Protein AF-D3YF74-F1 (afdb_monomer)

Solvent-accessible surface area (backbone atoms only — not comparable to full-atom values): 6898 Å² total; per-residue (Å²): 79,70,61,61,50,29,58,74,71,72,22,88,81,46,73,69,58,60,59,70,40,65,83,48,44,70,67,61,37,49,50,52,50,28,48,76,50,76,39,57,82,78,50,56,72,68,55,48,53,50,52,52,48,51,38,48,53,52,36,50,59,69,56,65,76,50,39,54,86,71,53,59,90,66,47,65,60,52,54,48,52,39,49,78,72,68,54,84,44,65,47,84,44,66,50,88,56,51,67,63,51,28,52,42,42,72,42,54,88,72,36,85,43,70,55,87,108

pLDDT: mean 95.15, std 3.06, range [78.12, 98.0]

Structure (mmCIF, N/CA/C/O backbone):
data_AF-D3YF74-F1
#
_entry.id   AF-D3YF74-F1
#
loop_
_atom_site.group_PDB
_atom_site.id
_atom_site.type_symbol
_atom_site.label_atom_id
_atom_site.label_alt_id
_atom_site.label_comp_id
_atom_site.label_asym_id
_atom_site.label_entity_id
_atom_site.label_seq_id
_atom_site.pdbx_PDB_ins_code
_atom_site.Cartn_x
_atom_site.Cartn_y
_atom_site.Cartn_z
_atom_site.occupancy
_atom_site.B_iso_or_equiv
_atom_site.auth_seq_id
_atom_site.auth_comp_id
_atom_site.auth_asym_id
_atom_site.auth_atom_id
_atom_site.pdbx_PDB_model_num
ATOM 1 N N . ALA A 1 1 ? 7.987 -5.392 -1.710 1.00 92.62 1 ALA A N 1
ATOM 2 C CA . ALA A 1 1 ? 7.231 -5.488 -2.979 1.00 92.62 1 ALA A CA 1
ATOM 3 C C . ALA A 1 1 ? 7.849 -4.676 -4.124 1.00 92.62 1 ALA A C 1
ATOM 5 O O . ALA A 1 1 ? 8.263 -5.296 -5.087 1.00 92.62 1 ALA A O 1
ATOM 6 N N . TRP A 1 2 ? 7.943 -3.335 -4.065 1.00 95.19 2 TRP A N 1
ATOM 7 C CA . TRP A 1 2 ? 8.540 -2.568 -5.182 1.00 95.19 2 TRP A CA 1
ATOM 8 C C . TRP A 1 2 ? 10.028 -2.856 -5.410 1.00 95.19 2 TRP A C 1
ATOM 10 O O . TRP A 1 2 ? 10.419 -3.033 -6.554 1.00 95.19 2 TRP A O 1
ATOM 20 N N . HIS A 1 3 ? 10.815 -2.996 -4.339 1.00 96.06 3 HIS A N 1
ATOM 21 C CA . HIS A 1 3 ? 12.218 -3.419 -4.430 1.00 96.06 3 HIS A CA 1
ATOM 22 C C . HIS A 1 3 ? 12.356 -4.767 -5.161 1.00 96.06 3 HIS A C 1
ATOM 24 O O . HIS A 1 3 ? 13.052 -4.841 -6.159 1.00 96.06 3 HIS A O 1
ATOM 30 N N . ALA A 1 4 ? 11.573 -5.780 -4.772 1.00 95.94 4 ALA A N 1
ATOM 31 C CA . ALA A 1 4 ? 11.570 -7.081 -5.448 1.00 95.94 4 ALA A CA 1
ATOM 32 C C . ALA A 1 4 ? 11.208 -6.994 -6.946 1.00 95.94 4 ALA A C 1
ATOM 34 O O . ALA A 1 4 ? 11.751 -7.738 -7.756 1.00 95.94 4 ALA A O 1
ATOM 35 N N . LEU A 1 5 ? 10.312 -6.074 -7.332 1.00 96.75 5 LEU A N 1
ATOM 36 C CA . LEU A 1 5 ? 10.036 -5.818 -8.747 1.00 96.75 5 LEU A CA 1
ATOM 37 C C . LEU A 1 5 ? 11.238 -5.173 -9.444 1.00 96.75 5 LEU A C 1
ATOM 39 O O . LEU A 1 5 ? 11.563 -5.575 -10.556 1.00 96.75 5 LEU A O 1
ATOM 43 N N . ALA A 1 6 ? 11.893 -4.197 -8.809 1.00 97.00 6 ALA A N 1
ATOM 44 C CA . ALA A 1 6 ? 13.101 -3.574 -9.345 1.00 97.00 6 ALA A CA 1
ATOM 45 C C . ALA A 1 6 ? 14.208 -4.617 -9.573 1.00 97.00 6 ALA A C 1
ATOM 47 O O . ALA A 1 6 ? 14.794 -4.639 -10.652 1.00 97.00 6 ALA A O 1
ATOM 48 N N . ASP A 1 7 ? 14.397 -5.550 -8.637 1.00 97.06 7 ASP A N 1
ATOM 49 C CA . ASP A 1 7 ? 15.326 -6.674 -8.795 1.00 97.06 7 ASP A CA 1
ATOM 50 C C . ASP A 1 7 ? 14.951 -7.546 -10.004 1.00 97.06 7 ASP A C 1
ATOM 52 O O . ASP A 1 7 ? 15.798 -7.844 -10.845 1.00 97.06 7 ASP A O 1
ATOM 56 N N . GLN A 1 8 ? 13.667 -7.897 -10.151 1.00 95.50 8 GLN A N 1
ATOM 57 C CA . GLN A 1 8 ? 13.176 -8.713 -11.268 1.00 95.50 8 GLN A CA 1
ATOM 58 C C . GLN A 1 8 ? 13.417 -8.055 -12.635 1.00 95.50 8 GLN A C 1
ATOM 60 O O . GLN A 1 8 ? 13.736 -8.747 -13.604 1.00 95.50 8 GLN A O 1
ATOM 65 N N . VAL A 1 9 ? 13.270 -6.731 -12.730 1.00 96.19 9 VAL A N 1
ATOM 66 C CA . VAL A 1 9 ? 13.488 -5.984 -13.980 1.00 96.19 9 VAL A CA 1
ATOM 67 C C . VAL A 1 9 ? 14.923 -5.464 -14.136 1.00 96.19 9 VAL A C 1
ATOM 69 O O . VAL A 1 9 ? 15.207 -4.748 -15.097 1.00 96.19 9 VAL A O 1
ATOM 72 N N . ASN A 1 10 ? 15.840 -5.853 -13.242 1.00 96.88 10 ASN A N 1
ATOM 73 C CA . ASN A 1 10 ? 17.240 -5.417 -13.202 1.00 96.88 10 ASN A CA 1
ATOM 74 C C . ASN A 1 10 ? 17.401 -3.886 -13.138 1.00 96.88 10 ASN A C 1
ATOM 76 O O . ASN A 1 10 ? 18.168 -3.292 -13.898 1.00 96.88 10 ASN A O 1
ATOM 80 N N . VAL A 1 11 ? 16.660 -3.245 -12.236 1.00 97.31 11 VAL A N 1
ATOM 81 C CA . VAL A 1 11 ? 16.749 -1.814 -11.928 1.00 97.31 11 VAL A CA 1
ATOM 82 C C . VAL A 1 11 ? 17.369 -1.628 -10.549 1.00 97.31 11 VAL A C 1
ATOM 84 O O . VAL A 1 11 ? 16.909 -2.208 -9.571 1.00 97.31 11 VAL A O 1
ATOM 87 N N . THR A 1 12 ? 18.383 -0.770 -10.455 1.00 96.94 12 THR A N 1
ATOM 88 C CA . THR A 1 12 ? 19.019 -0.430 -9.179 1.00 96.94 12 THR A CA 1
ATOM 89 C C . THR A 1 12 ? 18.025 0.242 -8.234 1.00 96.94 12 THR A C 1
ATOM 91 O O . THR A 1 12 ? 17.504 1.319 -8.527 1.00 96.94 12 THR A O 1
ATOM 94 N N . TRP A 1 13 ? 17.801 -0.364 -7.069 1.00 96.75 13 TRP A N 1
ATOM 95 C CA . TRP A 1 13 ? 16.991 0.229 -6.012 1.00 96.75 13 TRP A CA 1
ATOM 96 C C . TRP A 1 13 ? 17.811 1.217 -5.178 1.00 96.75 13 TRP A C 1
ATOM 98 O O . TRP A 1 13 ? 18.800 0.836 -4.551 1.00 96.75 13 TRP A O 1
ATOM 108 N N . THR A 1 14 ? 17.396 2.486 -5.144 1.00 96.50 14 THR A N 1
ATOM 109 C CA . THR A 1 14 ? 18.043 3.526 -4.324 1.00 96.50 14 THR A CA 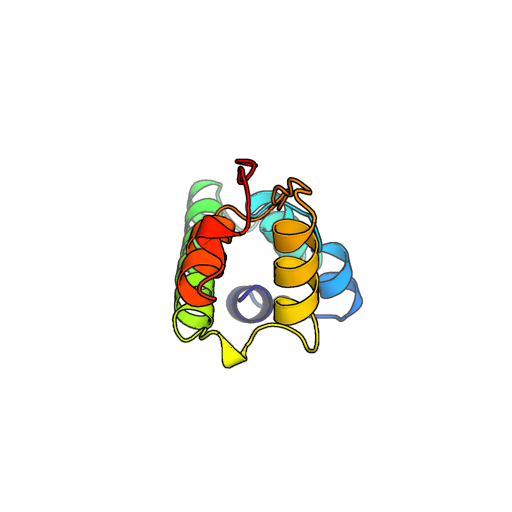1
ATOM 110 C C . THR A 1 14 ? 17.071 4.126 -3.303 1.00 96.50 14 THR A C 1
ATOM 112 O O . THR A 1 14 ? 15.852 4.073 -3.509 1.00 96.50 14 THR A O 1
ATOM 115 N N . PRO A 1 15 ? 17.572 4.725 -2.204 1.00 96.44 15 PRO A N 1
ATOM 116 C CA . PRO A 1 15 ? 16.730 5.451 -1.253 1.00 96.44 15 PRO A CA 1
ATOM 117 C C . PRO A 1 15 ? 15.911 6.574 -1.906 1.00 96.44 15 PRO A C 1
ATOM 119 O O . PRO A 1 15 ? 14.746 6.765 -1.565 1.00 96.44 15 PRO A O 1
ATOM 122 N N . GLU A 1 16 ? 16.485 7.282 -2.880 1.00 96.31 16 GLU A N 1
ATOM 123 C CA . GLU A 1 16 ? 15.817 8.363 -3.612 1.00 96.31 16 GLU A CA 1
ATOM 124 C C . GLU A 1 16 ? 14.670 7.822 -4.468 1.00 96.31 16 GLU A C 1
ATOM 126 O O . GLU A 1 16 ? 13.580 8.398 -4.476 1.00 96.31 16 GLU A O 1
ATOM 131 N N . LEU A 1 17 ? 14.887 6.685 -5.144 1.00 96.06 17 LEU A N 1
ATOM 132 C CA . LEU A 1 17 ? 13.827 6.003 -5.879 1.00 96.06 17 LEU A CA 1
ATOM 133 C C . LEU A 1 17 ? 12.708 5.596 -4.918 1.00 96.06 17 LEU A C 1
ATOM 135 O O . LEU A 1 17 ? 11.560 5.953 -5.154 1.00 96.06 17 LEU A O 1
ATOM 139 N N . GLN A 1 18 ? 13.027 4.934 -3.803 1.00 95.31 18 GLN A N 1
ATOM 140 C CA . GLN A 1 18 ? 12.037 4.538 -2.797 1.00 95.31 18 GLN A CA 1
ATOM 141 C C . GLN A 1 18 ? 11.195 5.720 -2.296 1.00 95.31 18 GLN A C 1
ATOM 143 O O . GLN A 1 18 ? 9.974 5.596 -2.189 1.00 95.31 18 GLN A O 1
ATOM 148 N N . GLU A 1 19 ? 11.833 6.849 -1.982 1.00 94.38 19 GLU A N 1
ATOM 149 C CA . GLU A 1 19 ? 11.143 8.049 -1.507 1.00 94.38 19 GLU A CA 1
ATOM 150 C C . GLU A 1 19 ? 10.198 8.610 -2.573 1.00 94.38 19 GLU A C 1
ATOM 152 O O . GLU A 1 19 ? 9.048 8.928 -2.272 1.00 94.38 19 GLU A O 1
ATOM 157 N N . SER A 1 20 ? 10.649 8.655 -3.830 1.00 94.75 20 SER A N 1
ATOM 158 C CA . SER A 1 20 ? 9.875 9.210 -4.945 1.00 94.75 20 SER A CA 1
ATOM 159 C C . SER A 1 20 ? 8.575 8.453 -5.248 1.00 94.75 20 SER A C 1
ATOM 161 O O . SER A 1 20 ? 7.659 9.024 -5.832 1.00 94.75 20 SER A O 1
ATOM 163 N N . LEU A 1 21 ? 8.467 7.185 -4.838 1.00 93.62 21 LEU A N 1
ATOM 164 C CA . LEU A 1 21 ? 7.286 6.348 -5.080 1.00 93.62 21 LEU A CA 1
ATOM 165 C C . LEU A 1 21 ? 6.167 6.561 -4.046 1.00 93.62 21 LEU A C 1
ATOM 167 O O . LEU A 1 21 ? 5.069 6.020 -4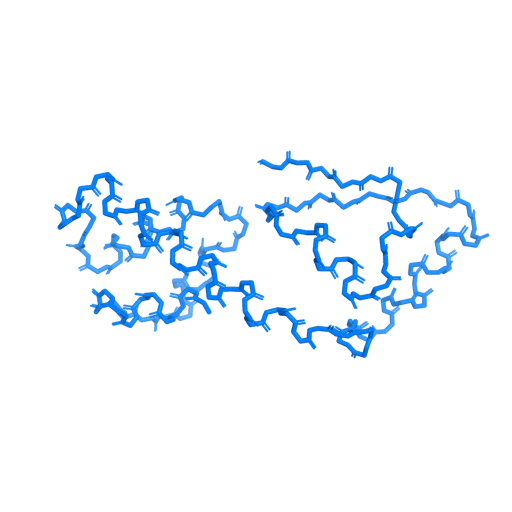.204 1.00 93.62 21 LEU A O 1
ATOM 171 N N . LYS A 1 22 ? 6.417 7.293 -2.953 1.00 90.31 22 LYS A N 1
ATOM 172 C CA . LYS A 1 22 ? 5.419 7.485 -1.892 1.00 90.31 22 LYS A CA 1
ATOM 173 C C . LYS A 1 22 ? 4.229 8.301 -2.396 1.00 90.31 22 LYS A C 1
ATOM 175 O O . LYS A 1 22 ? 4.387 9.383 -2.944 1.00 90.31 22 LYS A O 1
ATOM 180 N N . GLY A 1 23 ? 3.023 7.784 -2.160 1.00 86.00 23 GLY A N 1
ATOM 181 C CA . GLY A 1 23 ? 1.773 8.443 -2.556 1.00 86.00 23 GLY A CA 1
ATOM 182 C C . GLY A 1 23 ? 1.450 8.362 -4.051 1.00 86.00 23 GLY A C 1
ATOM 183 O O . GLY A 1 23 ? 0.419 8.883 -4.462 1.00 86.00 23 GLY A O 1
ATOM 184 N N . ILE A 1 24 ? 2.287 7.696 -4.850 1.00 90.56 24 ILE A N 1
ATOM 185 C CA . ILE A 1 24 ? 2.041 7.472 -6.275 1.00 90.56 24 ILE A CA 1
ATOM 186 C C . ILE A 1 24 ? 1.195 6.211 -6.454 1.00 90.56 24 ILE A C 1
ATOM 188 O O . ILE A 1 24 ? 1.355 5.221 -5.731 1.00 90.56 24 ILE A O 1
ATOM 192 N N . ASP A 1 25 ? 0.298 6.232 -7.438 1.00 88.75 25 ASP A N 1
ATOM 193 C CA . ASP A 1 25 ? -0.485 5.059 -7.797 1.00 88.75 25 ASP A CA 1
ATOM 194 C C . ASP A 1 25 ? 0.413 3.920 -8.325 1.00 88.75 25 ASP A C 1
ATOM 196 O O . ASP A 1 25 ? 1.618 4.061 -8.567 1.00 88.75 25 ASP A O 1
ATOM 200 N N . ARG A 1 26 ? -0.181 2.737 -8.488 1.00 91.12 26 ARG A N 1
ATOM 201 C CA . ARG A 1 26 ? 0.559 1.524 -8.841 1.00 91.12 26 ARG A CA 1
ATOM 202 C C . ARG A 1 26 ? 1.220 1.608 -10.217 1.00 91.12 26 ARG A C 1
ATOM 204 O O . ARG A 1 26 ? 2.366 1.184 -10.341 1.00 91.12 26 ARG A O 1
ATOM 211 N N . MET A 1 27 ? 0.506 2.100 -11.226 1.00 93.25 27 MET A N 1
ATOM 212 C CA . MET A 1 27 ? 1.044 2.184 -12.583 1.00 93.25 27 MET A CA 1
ATOM 213 C C . MET A 1 27 ? 2.073 3.305 -12.671 1.00 93.25 27 MET A C 1
ATOM 215 O O . MET A 1 27 ? 3.154 3.076 -13.207 1.00 93.25 27 MET A O 1
ATOM 219 N N . GLY A 1 28 ? 1.805 4.460 -12.052 1.00 94.38 28 GLY A N 1
ATOM 220 C CA . GLY A 1 28 ? 2.783 5.544 -11.951 1.00 94.38 28 GLY A CA 1
ATOM 221 C C . GLY A 1 28 ? 4.093 5.089 -11.299 1.00 94.38 28 GLY A C 1
ATOM 222 O O . GLY A 1 28 ? 5.175 5.326 -11.832 1.00 94.38 28 GLY A O 1
ATOM 223 N N . SER A 1 29 ? 4.003 4.338 -10.198 1.00 95.25 29 SER A N 1
ATOM 224 C CA . SER A 1 29 ? 5.174 3.780 -9.514 1.00 95.25 29 SER A CA 1
ATOM 225 C C . SER A 1 29 ? 5.967 2.801 -10.391 1.00 95.25 29 SER A C 1
ATOM 227 O O . SER A 1 29 ? 7.196 2.827 -10.381 1.00 95.25 29 SER A O 1
ATOM 229 N N . LEU A 1 30 ? 5.283 1.937 -11.154 1.00 96.81 30 LEU A N 1
ATOM 230 C CA . LEU A 1 30 ? 5.939 1.011 -12.081 1.00 96.81 30 LEU A CA 1
ATOM 231 C C . LEU A 1 30 ? 6.711 1.772 -13.165 1.00 96.81 30 LEU A C 1
ATOM 233 O O . LEU A 1 30 ? 7.878 1.472 -13.399 1.00 96.81 30 LEU A O 1
ATOM 237 N N . GLU A 1 31 ? 6.086 2.771 -13.791 1.00 96.94 31 GLU A N 1
ATOM 238 C CA . GLU A 1 31 ? 6.728 3.586 -14.830 1.00 96.94 31 GLU A CA 1
ATOM 239 C C . GLU A 1 31 ? 7.966 4.314 -14.295 1.00 96.94 31 GLU A C 1
ATOM 241 O O . GLU A 1 31 ? 8.994 4.368 -14.969 1.00 96.94 31 GLU A O 1
ATOM 246 N N . MET A 1 32 ? 7.913 4.823 -13.061 1.00 97.38 32 MET A N 1
ATOM 247 C CA . MET A 1 32 ? 9.064 5.455 -12.411 1.00 97.38 32 MET A CA 1
ATOM 248 C C . MET A 1 32 ? 10.230 4.480 -12.205 1.00 97.38 32 MET A C 1
ATOM 250 O O . MET A 1 32 ? 11.375 4.844 -12.472 1.00 97.38 32 MET A O 1
ATOM 25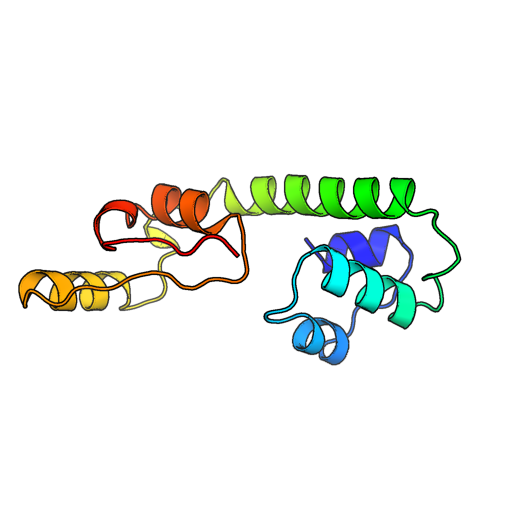4 N N . ILE A 1 33 ? 9.950 3.242 -11.785 1.00 97.56 33 ILE A N 1
ATOM 255 C CA . ILE A 1 33 ? 10.976 2.199 -11.628 1.00 97.56 33 ILE A CA 1
ATOM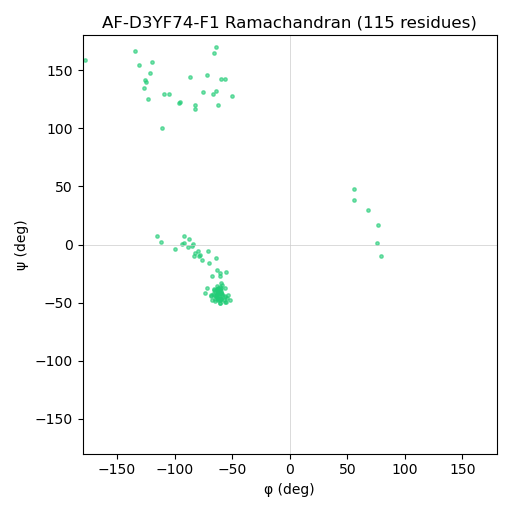 256 C C . ILE A 1 33 ? 11.576 1.835 -12.988 1.00 97.56 33 ILE A C 1
ATOM 258 O O . ILE A 1 33 ? 12.795 1.839 -13.139 1.00 97.56 33 ILE A O 1
ATOM 262 N N . LEU A 1 34 ? 10.746 1.574 -14.002 1.00 97.69 34 LEU A N 1
ATOM 263 C CA . LEU A 1 34 ? 11.242 1.242 -15.339 1.00 97.69 34 LEU A CA 1
ATOM 264 C C . LEU A 1 34 ? 12.091 2.380 -15.917 1.00 97.69 34 LEU A C 1
ATOM 266 O O . LEU A 1 34 ? 13.169 2.131 -16.453 1.00 97.69 34 LEU A O 1
ATOM 270 N N . LYS A 1 35 ? 11.657 3.631 -15.741 1.00 97.06 35 LYS A N 1
ATOM 271 C CA . LYS A 1 35 ? 12.400 4.816 -16.179 1.00 97.06 35 LYS A CA 1
ATOM 272 C C . LYS A 1 35 ? 13.744 4.968 -15.467 1.00 97.06 35 LYS A C 1
ATOM 274 O O . LYS A 1 35 ? 14.721 5.326 -16.116 1.00 97.06 35 LYS A O 1
ATOM 279 N N . ALA A 1 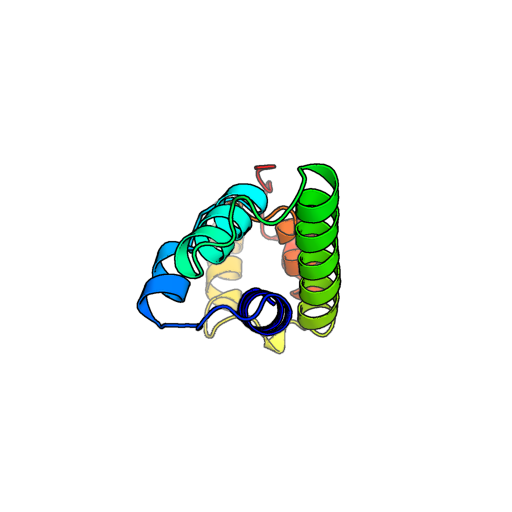36 ? 13.829 4.660 -14.171 1.00 97.00 36 ALA A N 1
ATOM 280 C CA . ALA A 1 36 ? 15.095 4.687 -13.433 1.00 97.00 36 ALA A CA 1
ATOM 281 C C . ALA A 1 36 ? 16.137 3.706 -14.008 1.00 97.00 36 ALA A C 1
ATOM 283 O O . ALA A 1 36 ? 17.337 3.956 -13.913 1.00 97.00 36 ALA A O 1
ATOM 284 N N . GLY A 1 37 ? 15.684 2.624 -14.649 1.00 95.69 37 GLY A N 1
ATOM 285 C CA . GLY A 1 37 ? 16.532 1.673 -15.369 1.00 95.69 37 GLY A CA 1
ATOM 286 C C . GLY A 1 37 ? 16.703 1.924 -16.866 1.00 95.69 37 GLY A C 1
ATOM 287 O O . GLY A 1 37 ? 17.375 1.127 -17.515 1.00 95.69 37 GLY A O 1
ATOM 288 N N . ASN A 1 38 ? 16.093 2.974 -17.429 1.00 96.88 38 ASN A N 1
ATOM 289 C CA . ASN A 1 38 ? 15.946 3.177 -18.878 1.00 96.88 38 ASN A CA 1
ATOM 290 C C . ASN A 1 38 ? 15.249 2.004 -19.599 1.00 96.88 38 ASN A C 1
ATOM 292 O O . ASN A 1 38 ? 15.633 1.635 -20.704 1.00 96.88 38 ASN A O 1
ATOM 296 N N . LYS A 1 39 ? 14.240 1.403 -18.956 1.00 95.94 39 LYS A N 1
ATOM 297 C CA . LYS A 1 39 ? 13.499 0.220 -19.430 1.00 95.94 39 LYS A CA 1
ATOM 298 C C . LYS A 1 39 ? 12.028 0.491 -19.723 1.00 95.94 39 LYS A C 1
ATOM 300 O O . LYS A 1 39 ? 11.260 -0.439 -19.937 1.00 95.94 39 LYS A O 1
ATOM 305 N N . GLN A 1 40 ? 11.587 1.747 -19.685 1.00 93.19 40 GLN A N 1
ATOM 306 C CA . GLN A 1 40 ? 10.174 2.094 -19.878 1.00 93.19 40 GLN A CA 1
ATOM 307 C C . GLN A 1 40 ? 9.630 1.679 -21.253 1.00 93.19 40 GLN A C 1
ATOM 309 O O . GLN A 1 40 ? 8.427 1.450 -21.373 1.00 93.19 40 GLN A O 1
ATOM 314 N N . ASP A 1 41 ? 10.511 1.547 -22.246 1.00 95.62 41 ASP A N 1
ATOM 315 C CA . ASP A 1 41 ? 10.181 1.152 -23.617 1.00 95.62 41 ASP A CA 1
ATOM 316 C C . ASP A 1 41 ? 10.467 -0.341 -23.892 1.00 95.62 41 ASP A C 1
ATOM 318 O O . ASP A 1 41 ? 10.124 -0.841 -24.960 1.00 95.62 41 ASP A O 1
ATOM 322 N N . ASP A 1 42 ? 11.046 -1.069 -22.923 1.00 96.62 42 ASP A N 1
ATOM 323 C CA . ASP A 1 42 ? 11.353 -2.509 -23.032 1.00 96.62 42 ASP A CA 1
ATOM 324 C C . ASP A 1 42 ? 10.099 -3.389 -22.871 1.00 96.62 42 ASP A C 1
ATOM 326 O O . ASP A 1 42 ? 10.146 -4.585 -23.152 1.00 96.62 42 ASP A O 1
ATOM 330 N N . TYR A 1 43 ? 8.992 -2.815 -22.388 1.00 96.38 43 TYR A N 1
ATOM 331 C CA . TYR A 1 43 ? 7.769 -3.537 -22.042 1.00 96.38 43 TYR A CA 1
ATOM 332 C C . TYR A 1 43 ? 6.557 -2.937 -22.743 1.00 96.38 43 TYR A C 1
ATOM 334 O O . TYR A 1 43 ? 6.318 -1.725 -22.710 1.00 96.38 43 TYR A O 1
ATOM 342 N N . THR A 1 44 ? 5.732 -3.811 -23.300 1.00 97.12 44 THR A N 1
ATOM 343 C CA . THR A 1 44 ? 4.396 -3.472 -23.784 1.00 97.12 44 THR A CA 1
ATOM 344 C C . THR A 1 44 ? 3.472 -3.074 -22.632 1.00 97.12 44 THR A C 1
ATOM 346 O O . THR A 1 44 ? 3.735 -3.341 -21.458 1.00 97.12 44 THR A O 1
ATOM 349 N N . HIS A 1 45 ? 2.340 -2.449 -22.962 1.00 95.50 45 HIS A N 1
ATOM 350 C CA . HIS A 1 45 ? 1.332 -2.102 -21.961 1.00 95.50 45 HIS A CA 1
ATOM 351 C C . HIS A 1 45 ? 0.852 -3.330 -21.168 1.00 95.50 45 HIS A C 1
ATOM 353 O O . HIS A 1 45 ? 0.800 -3.279 -19.940 1.00 95.50 45 HIS A O 1
ATOM 359 N N . ASP A 1 46 ? 0.575 -4.444 -21.848 1.00 97.12 46 ASP A N 1
ATOM 360 C CA . ASP A 1 46 ? 0.077 -5.666 -21.209 1.00 97.12 46 ASP A CA 1
ATOM 361 C C . ASP A 1 46 ? 1.122 -6.290 -20.272 1.00 97.12 46 ASP A C 1
ATOM 363 O O . ASP A 1 46 ? 0.790 -6.726 -19.168 1.00 97.12 46 ASP A O 1
ATOM 367 N N . GLU A 1 47 ? 2.405 -6.261 -20.647 1.00 97.56 47 GLU A N 1
ATOM 368 C CA . GLU A 1 47 ? 3.495 -6.709 -19.772 1.00 97.56 47 GLU A CA 1
ATOM 369 C C . GLU A 1 47 ? 3.634 -5.815 -18.537 1.00 97.56 47 GLU A C 1
ATOM 371 O O . GLU A 1 47 ? 3.818 -6.317 -17.426 1.00 97.56 47 GLU A O 1
ATOM 376 N N . LYS A 1 48 ? 3.472 -4.495 -18.687 1.00 97.38 48 LYS A N 1
ATOM 377 C CA . LYS A 1 48 ? 3.451 -3.572 -17.544 1.00 97.38 48 LYS A CA 1
ATOM 378 C C . LYS A 1 48 ? 2.272 -3.856 -16.614 1.00 97.38 48 LYS A C 1
ATOM 380 O O . LYS A 1 48 ? 2.444 -3.886 -15.395 1.00 97.38 48 LYS A O 1
ATOM 385 N N . VAL A 1 49 ? 1.089 -4.132 -17.161 1.00 96.00 49 VAL A N 1
ATOM 386 C CA . VAL A 1 49 ? -0.082 -4.542 -16.369 1.00 96.00 49 VAL A CA 1
ATOM 387 C C . VAL A 1 49 ? 0.193 -5.853 -15.625 1.00 96.00 49 VAL A C 1
ATOM 389 O O . VAL A 1 49 ? -0.135 -5.962 -14.437 1.00 96.00 49 VAL A O 1
ATOM 392 N N . ALA A 1 50 ? 0.843 -6.826 -16.267 1.00 96.69 50 ALA A N 1
ATOM 393 C CA . ALA A 1 50 ? 1.235 -8.082 -15.632 1.00 96.69 50 ALA A CA 1
ATOM 394 C C . ALA A 1 50 ? 2.250 -7.867 -14.495 1.00 96.69 50 ALA A C 1
ATOM 396 O O . ALA A 1 50 ? 2.053 -8.397 -13.401 1.00 96.69 50 ALA A O 1
ATOM 397 N N . LEU A 1 51 ? 3.277 -7.034 -14.697 1.00 97.00 51 LEU A N 1
ATOM 398 C CA . LEU A 1 51 ? 4.263 -6.673 -13.669 1.00 97.00 51 LEU A CA 1
ATOM 399 C C . LEU A 1 51 ? 3.617 -5.962 -12.473 1.00 97.00 51 LEU A C 1
ATOM 401 O O . LEU A 1 51 ? 3.863 -6.319 -11.317 1.00 97.00 51 LEU A O 1
ATOM 405 N N . ALA A 1 52 ? 2.743 -4.986 -12.733 1.00 93.69 52 ALA A N 1
ATOM 406 C CA . ALA A 1 52 ? 1.998 -4.289 -11.690 1.00 93.69 52 ALA A CA 1
ATOM 407 C C . ALA A 1 52 ? 1.096 -5.252 -10.899 1.00 93.69 52 ALA A C 1
ATOM 409 O O . ALA A 1 52 ? 0.993 -5.147 -9.672 1.00 93.69 52 ALA A O 1
ATOM 410 N N . SER A 1 53 ? 0.459 -6.201 -11.589 1.00 93.62 53 SER A N 1
ATOM 411 C CA . SER A 1 53 ? -0.396 -7.223 -10.977 1.00 93.62 53 SER A CA 1
ATOM 412 C C . SER A 1 53 ? 0.411 -8.192 -10.121 1.00 93.62 53 SER A C 1
ATOM 414 O O . SER A 1 53 ? 0.068 -8.402 -8.958 1.00 93.62 53 SER A O 1
ATOM 416 N N . TRP A 1 54 ? 1.528 -8.701 -10.644 1.00 95.75 54 TRP A N 1
ATOM 417 C CA . TRP A 1 54 ? 2.460 -9.549 -9.903 1.00 95.75 54 TRP A CA 1
ATOM 418 C C . TRP A 1 54 ? 2.935 -8.859 -8.622 1.00 95.75 54 TRP A C 1
ATOM 420 O O . TRP A 1 54 ? 2.792 -9.408 -7.529 1.00 95.75 54 TRP A O 1
ATOM 430 N N . LYS A 1 55 ? 3.390 -7.602 -8.722 1.00 94.56 55 LYS A N 1
ATOM 431 C CA . LYS A 1 55 ? 3.827 -6.828 -7.554 1.00 94.56 55 LYS A CA 1
ATOM 432 C C . LYS A 1 55 ? 2.712 -6.652 -6.535 1.00 94.56 55 LYS A C 1
ATOM 434 O O . LYS A 1 55 ? 2.992 -6.620 -5.336 1.00 94.56 55 LYS A O 1
ATOM 439 N N . ASN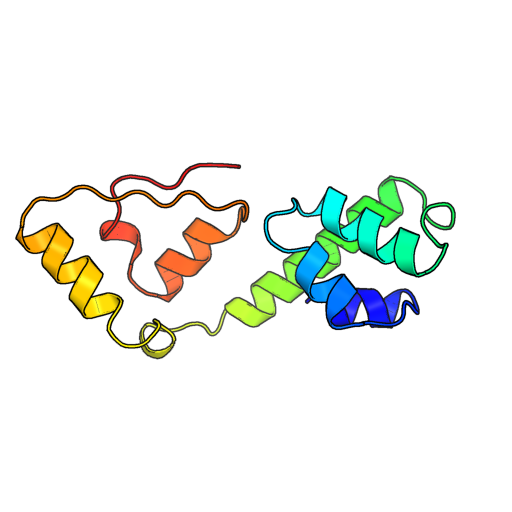 A 1 56 ? 1.467 -6.464 -6.978 1.00 93.06 56 ASN A N 1
ATOM 440 C CA . ASN A 1 56 ? 0.344 -6.331 -6.057 1.00 93.06 56 ASN A CA 1
ATOM 441 C C . ASN A 1 56 ? 0.052 -7.640 -5.330 1.00 93.06 56 ASN A C 1
ATOM 443 O O . ASN A 1 56 ? -0.125 -7.603 -4.119 1.00 93.06 56 ASN A O 1
ATOM 447 N N . ASN A 1 57 ? 0.039 -8.767 -6.038 1.00 94.12 57 ASN A N 1
ATOM 448 C CA . ASN A 1 57 ? -0.167 -10.077 -5.423 1.00 94.12 57 ASN A CA 1
ATOM 449 C C . ASN A 1 57 ? 0.925 -10.353 -4.389 1.00 94.12 57 ASN A C 1
ATOM 451 O O . ASN A 1 57 ? 0.619 -10.641 -3.238 1.00 94.12 57 ASN A O 1
ATOM 455 N N . HIS A 1 58 ? 2.181 -10.098 -4.753 1.00 94.31 58 HIS A N 1
ATOM 456 C CA . HIS A 1 58 ? 3.297 -10.218 -3.827 1.00 94.31 58 HIS A CA 1
ATOM 457 C C . HIS A 1 58 ? 3.193 -9.245 -2.636 1.00 94.31 58 HIS A C 1
ATOM 459 O O . HIS A 1 58 ? 3.517 -9.588 -1.505 1.00 94.31 58 HIS A O 1
ATOM 465 N N . TYR A 1 59 ? 2.708 -8.015 -2.846 1.00 93.44 59 TYR A N 1
ATOM 466 C CA . TYR A 1 59 ? 2.433 -7.094 -1.740 1.00 93.44 59 TYR A CA 1
ATOM 467 C C . TYR A 1 59 ? 1.350 -7.635 -0.803 1.00 93.44 59 TYR A C 1
ATOM 469 O O . TYR A 1 59 ? 1.563 -7.608 0.403 1.00 93.44 59 TYR A O 1
ATOM 477 N N . VAL A 1 60 ? 0.235 -8.140 -1.342 1.00 93.94 60 VAL A N 1
ATOM 478 C CA . VAL A 1 60 ? -0.858 -8.746 -0.564 1.00 93.94 60 VAL A CA 1
ATOM 479 C C . VAL A 1 60 ? -0.357 -9.946 0.241 1.00 93.94 60 VAL A C 1
ATOM 481 O O . VAL A 1 60 ? -0.683 -10.047 1.418 1.00 93.94 60 VAL A O 1
ATOM 484 N N . GLU A 1 61 ? 0.487 -10.801 -0.341 1.00 95.00 61 GLU A N 1
ATOM 485 C CA . GLU A 1 61 ? 1.152 -11.894 0.381 1.00 95.00 61 GLU A CA 1
ATOM 486 C C . GLU A 1 61 ? 1.963 -11.371 1.575 1.00 95.00 61 GLU A C 1
ATOM 488 O O . GLU A 1 61 ? 1.798 -11.874 2.685 1.00 95.00 61 GLU A O 1
ATOM 493 N N . LEU A 1 62 ? 2.774 -10.322 1.389 1.00 93.00 62 LEU A N 1
ATOM 494 C CA . LEU A 1 62 ? 3.588 -9.741 2.466 1.00 93.00 62 LEU A CA 1
ATOM 495 C C . LEU A 1 62 ? 2.739 -9.173 3.608 1.00 93.00 62 LEU A C 1
ATOM 497 O O . LEU A 1 62 ? 3.114 -9.307 4.767 1.00 93.00 62 LEU A O 1
ATOM 501 N N . ILE A 1 63 ? 1.605 -8.543 3.291 1.00 94.19 63 ILE A N 1
ATOM 502 C CA . ILE A 1 63 ? 0.715 -7.958 4.306 1.00 94.19 63 ILE A CA 1
ATOM 503 C C . ILE A 1 63 ? -0.335 -8.944 4.840 1.00 94.19 63 ILE A C 1
ATOM 505 O O . ILE A 1 63 ? -1.121 -8.594 5.716 1.00 94.19 63 ILE A O 1
ATOM 509 N N . SER A 1 64 ? -0.379 -10.177 4.330 1.00 94.75 64 SER A N 1
ATOM 510 C CA . SER A 1 64 ? -1.393 -11.169 4.718 1.00 94.75 64 SER A CA 1
ATOM 511 C C . SER A 1 64 ? -1.257 -11.646 6.165 1.00 94.75 64 SER A C 1
ATOM 513 O O . SER A 1 64 ? -2.260 -12.027 6.781 1.00 94.75 64 SER A O 1
ATOM 515 N N . GLY A 1 65 ? -0.031 -11.594 6.689 1.00 94.56 65 GLY A N 1
ATOM 516 C CA . GLY A 1 65 ? 0.321 -11.942 8.060 1.00 94.56 65 GLY A CA 1
ATOM 517 C C . GLY A 1 65 ? 0.199 -10.793 9.059 1.00 94.56 65 GLY A C 1
ATOM 518 O O . GLY A 1 65 ? 0.577 -11.001 10.204 1.00 94.56 65 GLY A O 1
ATOM 519 N N . LEU A 1 66 ? -0.298 -9.616 8.650 1.00 96.94 66 LEU A N 1
ATOM 520 C CA . LEU A 1 66 ? -0.546 -8.518 9.585 1.00 96.94 66 LEU A CA 1
ATOM 521 C C . LEU A 1 66 ? -1.541 -8.937 10.670 1.00 96.94 66 LEU A C 1
ATOM 523 O O . LEU A 1 66 ? -2.526 -9.635 10.410 1.00 96.94 66 LEU A O 1
ATOM 527 N N . THR A 1 67 ? -1.280 -8.446 11.870 1.00 97.12 67 THR A N 1
ATOM 528 C CA . THR A 1 67 ? -2.061 -8.651 13.084 1.00 97.12 67 THR A CA 1
ATOM 529 C C . THR A 1 67 ? -2.248 -7.317 13.809 1.00 97.12 67 THR A C 1
ATOM 531 O O . THR A 1 67 ? -1.540 -6.353 13.513 1.00 97.12 67 THR A O 1
ATOM 534 N N . PRO A 1 68 ? -3.153 -7.224 14.797 1.00 96.88 68 PRO A N 1
ATOM 535 C CA . PRO A 1 68 ? -3.267 -6.024 15.626 1.00 96.88 68 PRO A CA 1
ATOM 536 C C . PRO A 1 68 ? -1.956 -5.595 16.317 1.00 96.88 68 PRO 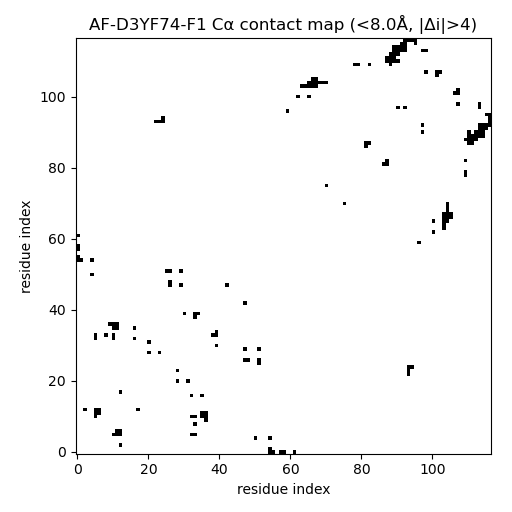A C 1
ATOM 538 O O . PRO A 1 68 ? -1.791 -4.412 16.601 1.00 96.88 68 PRO A O 1
ATOM 541 N N . ASP A 1 69 ? -1.001 -6.508 16.531 1.00 96.88 69 ASP A N 1
ATOM 542 C CA . ASP A 1 69 ? 0.312 -6.189 17.118 1.00 96.88 69 ASP A CA 1
ATOM 543 C C . ASP A 1 69 ? 1.212 -5.372 16.168 1.00 96.88 69 ASP A C 1
ATOM 545 O O . ASP A 1 69 ? 2.178 -4.749 16.606 1.00 96.88 69 ASP A O 1
ATOM 549 N N . ASP A 1 70 ? 0.878 -5.326 14.874 1.00 97.25 70 ASP A N 1
ATOM 550 C CA . ASP A 1 70 ? 1.571 -4.523 13.862 1.00 97.25 70 ASP A CA 1
ATOM 551 C C . ASP A 1 70 ? 1.056 -3.073 13.795 1.00 97.25 70 ASP A C 1
ATOM 553 O O . ASP A 1 70 ? 1.556 -2.258 13.009 1.00 97.25 70 ASP A O 1
ATOM 557 N N . ILE A 1 71 ? 0.050 -2.718 14.607 1.00 97.44 71 ILE A N 1
ATOM 558 C CA . ILE A 1 71 ? -0.388 -1.328 14.752 1.00 97.44 71 ILE A CA 1
ATOM 559 C C . ILE A 1 71 ? 0.762 -0.513 15.355 1.00 97.44 71 ILE A C 1
ATOM 561 O O . ILE A 1 71 ? 1.360 -0.881 16.364 1.00 97.44 71 ILE A O 1
ATOM 565 N N . LEU A 1 72 ? 1.051 0.643 14.750 1.00 97.1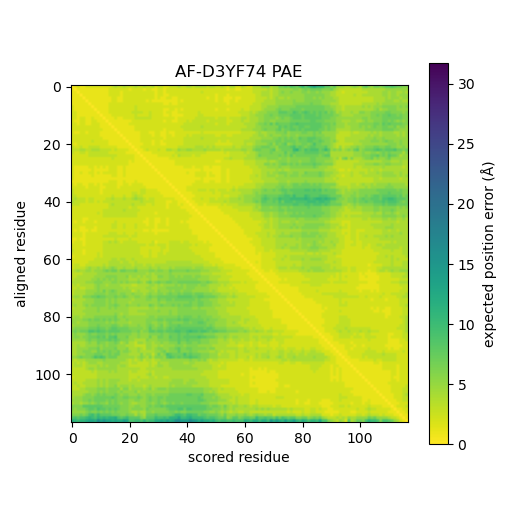2 72 LEU A N 1
ATOM 566 C CA . LEU A 1 72 ? 2.106 1.529 15.239 1.00 97.12 72 LEU A CA 1
ATOM 567 C C . LEU A 1 72 ? 1.880 1.920 16.714 1.00 97.12 72 LEU A C 1
ATOM 569 O O . LEU A 1 72 ? 0.736 2.181 17.106 1.00 97.12 72 LEU A O 1
ATOM 573 N N . PRO A 1 73 ? 2.951 2.036 17.523 1.00 97.75 73 PRO A N 1
ATOM 574 C CA . PRO A 1 73 ? 2.840 2.350 18.944 1.00 97.75 73 PRO A CA 1
ATOM 575 C C . PRO A 1 73 ? 1.953 3.572 19.225 1.00 97.75 73 PRO A C 1
ATOM 577 O O . PRO A 1 73 ? 2.151 4.640 18.647 1.00 97.75 73 PRO A O 1
ATOM 580 N N . GLY A 1 74 ? 0.970 3.403 20.115 1.00 97.31 74 GLY A N 1
ATOM 581 C CA . GLY A 1 74 ? 0.027 4.449 20.534 1.00 97.31 74 GLY A CA 1
ATOM 582 C C . GLY A 1 74 ? -1.132 4.729 19.568 1.00 97.31 74 GLY A C 1
ATOM 583 O O . GLY A 1 74 ? -2.075 5.418 19.950 1.00 97.31 74 GLY A O 1
ATOM 584 N N . MET A 1 75 ? -1.123 4.187 18.344 1.00 97.50 75 MET A N 1
ATOM 585 C CA . MET A 1 75 ? -2.182 4.476 17.368 1.00 97.50 75 MET A CA 1
ATOM 586 C C . MET A 1 75 ? -3.515 3.815 17.712 1.00 97.50 75 MET A C 1
ATOM 588 O O . MET A 1 75 ? -4.553 4.441 17.517 1.00 97.50 75 MET A O 1
ATOM 592 N N . ALA A 1 76 ? -3.502 2.589 18.243 1.00 96.06 76 ALA A N 1
ATOM 593 C CA . ALA A 1 76 ? -4.726 1.916 18.679 1.00 96.06 76 ALA A CA 1
ATOM 594 C C . ALA A 1 76 ? -5.437 2.719 19.782 1.00 96.06 76 ALA A C 1
ATOM 596 O O . ALA A 1 76 ? -6.628 3.010 19.665 1.00 96.06 76 ALA A O 1
ATOM 597 N N . ASP A 1 77 ? -4.684 3.153 20.797 1.00 97.38 77 ASP A N 1
ATOM 598 C CA . ASP A 1 77 ? -5.201 3.968 21.901 1.00 97.38 77 ASP A CA 1
ATOM 599 C C . ASP A 1 77 ? -5.710 5.326 21.412 1.00 97.38 77 ASP A C 1
ATOM 601 O O . ASP A 1 77 ? -6.799 5.751 21.792 1.00 97.38 77 ASP A O 1
ATOM 605 N N . PHE A 1 78 ? -4.966 5.983 20.519 1.00 97.75 78 PHE A N 1
ATOM 606 C CA . PHE A 1 78 ? -5.367 7.264 19.945 1.00 97.75 78 PHE A CA 1
ATOM 607 C C . PHE A 1 78 ? -6.668 7.158 19.139 1.00 97.75 78 PHE A C 1
ATOM 609 O O . PHE A 1 78 ? -7.585 7.956 19.329 1.00 97.75 78 PHE A O 1
ATOM 616 N N . ILE A 1 79 ? -6.785 6.154 18.264 1.00 97.06 79 ILE A N 1
ATOM 617 C CA . ILE A 1 79 ? -8.004 5.911 17.478 1.00 97.06 79 ILE A CA 1
ATOM 618 C C . ILE A 1 79 ? -9.186 5.621 18.408 1.00 97.06 79 ILE A C 1
ATOM 620 O O . ILE A 1 79 ? -10.274 6.171 18.220 1.00 97.06 79 ILE A O 1
ATOM 624 N N . LYS A 1 80 ? -8.968 4.805 19.444 1.00 96.25 80 LYS A N 1
ATOM 625 C CA . LYS A 1 80 ? -9.985 4.523 20.454 1.00 96.25 80 LYS A CA 1
ATOM 626 C C . LYS A 1 80 ? -10.435 5.800 21.171 1.00 96.25 80 LYS A C 1
ATOM 628 O O . LYS A 1 80 ? -11.633 6.029 21.291 1.00 96.25 80 LYS A O 1
ATOM 633 N N . GLU A 1 81 ? -9.503 6.646 21.607 1.00 98.00 81 GLU A N 1
ATOM 634 C CA . GLU A 1 81 ? -9.806 7.911 22.285 1.00 98.00 81 GLU A CA 1
ATOM 635 C C . GLU A 1 81 ? -10.639 8.853 21.402 1.00 98.00 81 GLU A C 1
ATOM 637 O O . GLU A 1 81 ? -11.573 9.499 21.886 1.00 98.00 81 GLU A O 1
ATOM 642 N N . LEU A 1 82 ? -10.334 8.924 20.101 1.00 97.38 82 LEU A N 1
ATOM 643 C CA . LEU A 1 82 ? -11.121 9.708 19.148 1.00 97.38 82 LEU A CA 1
ATOM 644 C C . LEU A 1 82 ? -12.570 9.212 19.079 1.00 97.38 82 LEU A C 1
ATOM 646 O O . LEU A 1 82 ? -13.498 10.021 19.171 1.00 97.38 82 LEU A O 1
ATOM 650 N N . ASN A 1 83 ? -12.756 7.897 18.970 1.00 96.44 83 ASN A N 1
ATOM 651 C CA . ASN A 1 83 ? -14.077 7.277 18.908 1.00 96.44 83 ASN A CA 1
ATOM 652 C C . ASN A 1 83 ? -14.856 7.457 20.220 1.00 96.44 83 ASN A C 1
ATOM 654 O O . ASN A 1 83 ? -16.022 7.850 20.183 1.00 96.44 83 ASN A O 1
ATOM 658 N N . ASP A 1 84 ? -14.209 7.271 21.376 1.00 97.31 84 ASP A N 1
ATOM 659 C CA . ASP A 1 84 ? -14.812 7.477 22.703 1.00 97.31 84 ASP A CA 1
ATOM 660 C C . ASP A 1 84 ? -15.306 8.926 22.895 1.00 97.31 84 ASP A C 1
ATOM 662 O O . ASP A 1 84 ? -16.314 9.167 23.561 1.00 97.31 84 ASP A O 1
ATOM 666 N N . LYS A 1 85 ? -14.619 9.907 22.293 1.00 98.00 85 LYS A N 1
ATOM 667 C CA . LYS A 1 85 ? -15.010 11.329 22.309 1.00 98.00 85 LYS A CA 1
ATOM 668 C C . LYS A 1 85 ? -16.031 11.705 21.226 1.00 98.00 85 LYS A C 1
ATOM 670 O O . LYS A 1 85 ? -16.421 12.869 21.139 1.00 98.00 85 LYS A O 1
ATOM 675 N N . GLY A 1 86 ? -16.472 10.751 20.405 1.00 97.38 86 GLY A N 1
ATOM 676 C CA . GLY A 1 86 ? -17.459 10.968 19.347 1.00 97.38 86 GLY A CA 1
ATOM 677 C C . GLY A 1 86 ? -16.910 11.656 18.093 1.00 97.38 86 GLY A C 1
ATOM 678 O O . GLY A 1 86 ? -17.692 12.166 17.285 1.00 97.38 86 GLY A O 1
ATOM 679 N N . TYR A 1 87 ? -15.587 11.692 17.906 1.00 97.69 87 TYR A N 1
ATOM 680 C CA . TYR A 1 87 ? -15.006 12.140 16.642 1.00 97.69 87 TYR A CA 1
ATOM 681 C C . TYR A 1 87 ? -15.230 11.090 15.555 1.00 97.69 87 TYR A C 1
ATOM 683 O O . TYR A 1 87 ? -15.219 9.890 15.806 1.00 97.69 87 TYR A O 1
ATOM 691 N N . ARG A 1 88 ? -15.416 11.555 14.318 1.00 96.00 88 ARG A N 1
ATOM 692 C CA . ARG A 1 88 ? -15.505 10.691 13.138 1.00 96.00 88 ARG A CA 1
ATOM 693 C C . ARG A 1 88 ? -14.206 10.788 12.355 1.00 96.00 88 ARG A C 1
ATOM 695 O O . ARG A 1 88 ? -13.777 11.896 12.038 1.00 96.00 88 ARG A O 1
ATOM 702 N N . ALA A 1 89 ? -13.621 9.645 12.021 1.00 94.94 89 ALA A N 1
ATOM 703 C CA . ALA A 1 89 ? -12.415 9.551 11.210 1.00 94.94 89 ALA A CA 1
ATOM 704 C C . ALA A 1 89 ? -12.675 8.716 9.951 1.00 94.94 89 ALA A C 1
ATOM 706 O O . ALA A 1 89 ? -13.449 7.762 9.991 1.00 94.94 89 ALA A O 1
ATOM 707 N N . SER A 1 90 ? -11.995 9.048 8.856 1.00 95.94 90 SER A N 1
ATOM 708 C CA . SER A 1 90 ? -11.990 8.267 7.614 1.00 95.94 90 SER A CA 1
ATOM 709 C C . SER A 1 90 ? -10.558 8.062 7.137 1.00 95.94 90 SER A C 1
ATOM 711 O O . SER A 1 90 ? -9.687 8.887 7.414 1.00 95.94 90 SER A O 1
ATOM 713 N N . VAL A 1 91 ? -10.320 6.992 6.381 1.00 95.62 91 VAL A N 1
ATOM 714 C CA . VAL A 1 91 ? -9.011 6.712 5.778 1.00 95.62 91 VAL A CA 1
ATOM 715 C C . VAL A 1 91 ? -8.981 7.210 4.336 1.00 95.62 91 VAL A C 1
ATOM 717 O O . VAL A 1 91 ? -9.771 6.773 3.503 1.00 95.62 91 VAL A O 1
ATOM 720 N N . ALA A 1 92 ? -8.036 8.102 4.035 1.00 92.75 92 ALA A N 1
ATOM 721 C CA . ALA A 1 92 ? -7.719 8.550 2.682 1.00 92.75 92 ALA A CA 1
ATOM 722 C C . ALA A 1 92 ? -6.334 8.016 2.299 1.00 92.75 92 ALA A C 1
ATOM 724 O O . ALA A 1 92 ? -5.311 8.543 2.733 1.00 92.75 92 ALA A O 1
ATOM 725 N N . SER A 1 93 ? -6.301 6.931 1.528 1.00 89.75 93 SER A N 1
ATOM 726 C CA . SER A 1 93 ? -5.066 6.262 1.116 1.00 89.75 93 SER A CA 1
ATOM 727 C C . SER A 1 93 ? -5.018 6.130 -0.400 1.00 89.75 93 SER A C 1
ATOM 729 O O . SER A 1 93 ? -6.022 5.793 -1.010 1.00 89.75 93 SER A O 1
ATOM 731 N N . ALA A 1 94 ? -3.837 6.302 -0.999 1.00 86.88 94 ALA A N 1
ATOM 732 C CA . ALA A 1 94 ? -3.600 5.983 -2.412 1.00 86.88 94 ALA A CA 1
ATOM 733 C C . ALA A 1 94 ? -3.588 4.460 -2.689 1.00 86.88 94 ALA A C 1
ATOM 735 O O . ALA A 1 94 ? -3.462 4.020 -3.831 1.00 86.88 94 ALA A O 1
ATOM 736 N N . SER A 1 95 ? -3.674 3.627 -1.643 1.00 86.38 95 SER A N 1
ATOM 737 C CA . SER A 1 95 ? -3.651 2.171 -1.755 1.00 86.38 95 SER A CA 1
ATOM 738 C C . SER A 1 95 ? -5.055 1.581 -1.783 1.00 86.38 95 SER A C 1
ATOM 740 O O . SER A 1 95 ? -5.790 1.651 -0.800 1.00 86.38 95 SER A O 1
ATOM 742 N N . LYS A 1 96 ? -5.358 0.836 -2.849 1.00 89.81 96 LYS A N 1
ATOM 743 C CA . LYS A 1 96 ? -6.567 -0.002 -2.952 1.00 89.81 96 LYS A CA 1
ATOM 744 C C . LYS A 1 96 ? -6.622 -1.146 -1.931 1.00 89.81 96 LYS A C 1
ATOM 746 O O . LYS A 1 96 ? -7.662 -1.766 -1.761 1.00 89.81 96 LYS A O 1
ATOM 751 N N . ASN A 1 97 ? -5.515 -1.429 -1.239 1.00 92.69 97 ASN A N 1
ATOM 752 C CA . ASN A 1 97 ? -5.444 -2.479 -0.221 1.00 92.69 97 ASN A CA 1
ATOM 753 C C . ASN A 1 97 ? -5.759 -1.960 1.195 1.00 92.69 97 ASN A C 1
ATOM 755 O O . ASN A 1 97 ? -5.699 -2.739 2.142 1.00 92.69 97 ASN A O 1
ATOM 759 N N . ALA A 1 98 ? -6.085 -0.670 1.362 1.00 94.12 98 ALA A N 1
ATOM 760 C CA . ALA A 1 98 ? -6.403 -0.098 2.671 1.00 94.12 98 ALA A CA 1
ATOM 761 C C . ALA A 1 98 ? -7.520 -0.857 3.425 1.00 94.12 98 ALA A C 1
ATOM 763 O O . ALA A 1 98 ? -7.306 -1.145 4.601 1.00 94.12 98 ALA A O 1
ATOM 764 N N . PRO A 1 99 ? -8.639 -1.277 2.792 1.00 95.00 99 PRO A N 1
ATOM 765 C CA . PRO A 1 99 ? -9.659 -2.075 3.480 1.00 95.00 99 PRO A CA 1
ATOM 766 C C . PRO A 1 99 ? -9.125 -3.399 4.039 1.00 95.00 99 PRO A C 1
ATOM 768 O O . PRO A 1 99 ? -9.391 -3.731 5.188 1.00 95.00 99 PRO A O 1
ATOM 771 N N . PHE A 1 100 ? -8.313 -4.120 3.261 1.00 95.56 100 PHE A N 1
ATOM 772 C CA . PHE A 1 100 ? -7.709 -5.383 3.695 1.00 95.56 100 PHE A CA 1
ATOM 773 C C . PHE A 1 100 ? -6.756 -5.191 4.882 1.00 95.56 100 PHE A C 1
ATOM 775 O O . PHE A 1 100 ? -6.737 -6.001 5.802 1.00 95.56 100 PHE A O 1
ATOM 782 N N . ILE A 1 101 ? -5.973 -4.108 4.883 1.00 96.31 101 ILE A N 1
ATOM 783 C CA . ILE A 1 101 ? -5.059 -3.796 5.989 1.00 96.31 101 ILE A CA 1
ATOM 784 C C . ILE A 1 101 ? -5.849 -3.500 7.267 1.00 96.31 101 ILE A C 1
ATOM 786 O O . ILE A 1 101 ? -5.526 -4.044 8.315 1.00 96.31 101 ILE A O 1
ATOM 790 N N . LEU A 1 102 ? -6.893 -2.668 7.192 1.00 96.75 102 LEU A N 1
ATOM 791 C CA . LEU A 1 102 ? -7.703 -2.334 8.368 1.00 96.75 102 LEU A CA 1
ATOM 792 C C . LEU A 1 102 ? -8.412 -3.558 8.953 1.00 96.75 102 LEU A C 1
ATOM 794 O O . LEU A 1 102 ? -8.483 -3.669 10.174 1.00 96.75 102 LEU A O 1
ATOM 798 N N . ASP A 1 103 ? -8.858 -4.488 8.108 1.00 96.75 103 ASP A N 1
ATOM 799 C CA . ASP A 1 103 ? -9.426 -5.768 8.540 1.00 96.75 103 ASP A CA 1
ATOM 800 C C . ASP A 1 103 ? -8.408 -6.596 9.336 1.00 96.75 103 ASP A C 1
ATOM 802 O O . ASP A 1 103 ? -8.672 -6.985 10.473 1.00 96.75 103 ASP A O 1
ATOM 806 N N . LYS A 1 104 ? -7.192 -6.762 8.801 1.00 97.56 104 LYS A N 1
ATOM 807 C CA . LYS A 1 104 ? -6.100 -7.481 9.479 1.00 97.56 104 LYS A CA 1
ATOM 808 C C . LYS A 1 104 ? -5.692 -6.867 10.815 1.00 97.56 104 LYS A C 1
ATOM 810 O O . LYS A 1 104 ? -5.367 -7.594 11.750 1.00 97.56 104 LYS A O 1
ATOM 815 N N . LEU A 1 105 ? -5.725 -5.541 10.906 1.00 97.56 105 LEU A N 1
ATOM 816 C CA . LEU A 1 105 ? -5.402 -4.809 12.129 1.00 97.56 105 LEU A CA 1
ATOM 817 C C . LEU A 1 105 ? -6.584 -4.735 13.114 1.00 97.56 105 LEU A C 1
ATOM 819 O O . LEU A 1 105 ? -6.409 -4.241 14.222 1.00 97.56 105 LEU A O 1
ATOM 823 N N . GLY A 1 106 ? -7.788 -5.187 12.741 1.00 96.62 106 GLY A N 1
ATOM 824 C CA . GLY A 1 106 ? -8.982 -5.062 13.585 1.00 96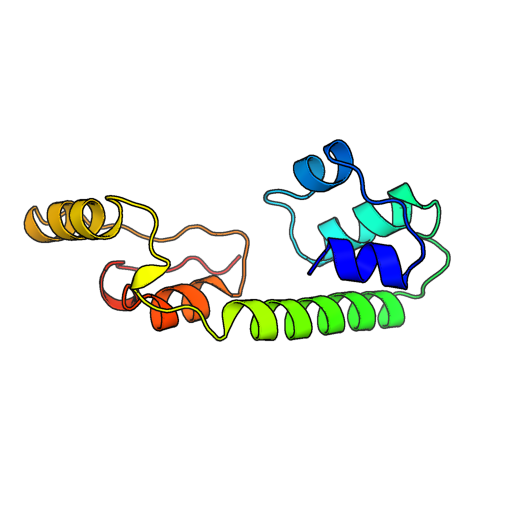.62 106 GLY A CA 1
ATOM 825 C C . GLY A 1 106 ? -9.463 -3.615 13.757 1.00 96.62 106 GLY A C 1
ATOM 826 O O . GLY A 1 106 ? -10.021 -3.262 14.792 1.00 96.62 106 GLY A O 1
ATOM 827 N N . LEU A 1 107 ? -9.226 -2.760 12.757 1.00 97.12 107 LEU A N 1
ATOM 828 C CA . LEU A 1 107 ? -9.539 -1.328 12.779 1.00 97.12 107 LEU A CA 1
ATOM 829 C C . LEU A 1 107 ? -10.667 -0.925 11.816 1.00 97.12 107 LEU A C 1
ATOM 831 O O . LEU A 1 107 ? -10.976 0.261 11.735 1.00 97.12 107 LEU A O 1
ATOM 835 N N . THR A 1 108 ? -11.282 -1.865 11.090 1.00 95.25 108 THR A N 1
ATOM 836 C CA . THR A 1 108 ? -12.334 -1.577 10.092 1.00 95.25 108 THR A CA 1
ATOM 837 C C . THR A 1 108 ? -13.463 -0.716 10.657 1.00 95.25 108 THR A C 1
ATOM 839 O O . THR A 1 108 ? -13.804 0.307 10.067 1.00 95.25 108 THR A O 1
ATOM 842 N N . ASP A 1 109 ? -13.975 -1.067 11.837 1.00 95.06 109 ASP A N 1
ATOM 843 C CA . ASP A 1 109 ? -15.110 -0.374 12.462 1.00 95.06 109 ASP A CA 1
ATOM 844 C C . ASP A 1 109 ? -14.715 0.934 13.166 1.00 95.06 109 ASP A C 1
ATOM 846 O O . ASP A 1 109 ? -15.571 1.691 13.623 1.00 95.06 109 ASP A O 1
ATOM 850 N N . SER A 1 110 ? -13.415 1.233 13.240 1.00 96.38 110 SER A N 1
ATOM 851 C CA . SER A 1 110 ? -12.908 2.462 13.850 1.00 96.38 110 SER A CA 1
ATOM 852 C C . SER A 1 110 ? -13.025 3.685 12.938 1.00 96.38 110 SER A C 1
ATOM 854 O O . SER A 1 110 ? -12.789 4.801 13.399 1.00 96.38 110 SER A O 1
ATOM 856 N N . PHE A 1 111 ? -13.359 3.496 11.657 1.00 96.81 111 PHE A N 1
ATOM 857 C CA . PHE A 1 111 ? -13.453 4.562 10.662 1.00 96.81 111 PHE A CA 1
ATOM 858 C C . PHE A 1 111 ? -14.833 4.571 9.999 1.00 96.81 111 PHE A C 1
ATOM 860 O O . PHE A 1 111 ? -15.377 3.533 9.642 1.00 96.81 111 PHE A O 1
ATOM 867 N N . VAL A 1 112 ? -15.390 5.761 9.760 1.00 96.31 112 VAL A N 1
ATOM 868 C CA . VAL A 1 112 ? -16.709 5.921 9.118 1.00 96.31 112 VAL A CA 1
ATOM 869 C C . VAL A 1 112 ? -16.667 5.729 7.602 1.00 96.31 112 VAL A C 1
ATOM 871 O O . VAL A 1 112 ? -17.708 5.711 6.948 1.00 96.31 112 VAL A O 1
ATOM 874 N N . GLY A 1 113 ? -15.471 5.628 7.024 1.00 94.75 113 GLY A N 1
ATOM 875 C CA . GLY A 1 113 ? -15.292 5.368 5.607 1.00 94.75 113 GLY A CA 1
ATOM 876 C C . GLY A 1 113 ? -13.830 5.237 5.206 1.00 94.75 113 GLY A C 1
ATOM 877 O O . GLY A 1 113 ? -12.921 5.741 5.870 1.00 94.75 113 GLY A O 1
ATOM 878 N N . ILE A 1 114 ? -13.627 4.578 4.073 1.00 94.88 114 ILE A N 1
ATOM 879 C CA . ILE A 1 114 ? -12.344 4.452 3.390 1.00 94.88 114 ILE A CA 1
ATOM 880 C C . ILE A 1 114 ? -12.572 4.998 1.984 1.00 94.88 114 ILE A C 1
ATOM 882 O O . ILE A 1 114 ? -13.513 4.582 1.309 1.00 94.88 114 ILE A O 1
ATOM 886 N N . VAL A 1 115 ? -11.763 5.966 1.566 1.00 91.69 115 VAL A N 1
ATOM 887 C CA . VAL A 1 115 ? -11.857 6.546 0.222 1.00 91.69 115 VAL A CA 1
ATOM 888 C C . VAL A 1 115 ? -11.264 5.562 -0.786 1.00 91.69 115 VAL A C 1
ATOM 890 O O . VAL A 1 115 ? -10.164 5.061 -0.556 1.00 91.69 115 VAL A O 1
ATOM 893 N N . ASP A 1 116 ? -11.984 5.299 -1.879 1.00 83.94 116 ASP A N 1
ATOM 894 C CA . ASP A 1 116 ? -11.486 4.514 -3.017 1.00 83.94 116 ASP A CA 1
ATOM 895 C C . ASP A 1 116 ? -10.652 5.422 -3.949 1.00 83.94 116 ASP A C 1
ATOM 897 O O . ASP A 1 116 ? -11.202 6.412 -4.448 1.00 83.94 116 ASP A O 1
ATOM 901 N N . PRO A 1 117 ? -9.340 5.165 -4.118 1.00 78.12 117 PRO A N 1
ATOM 902 C CA . PRO A 1 117 ? -8.427 5.992 -4.910 1.00 78.12 117 PRO A CA 1
ATOM 903 C C . PRO A 1 117 ? -8.389 5.670 -6.415 1.00 78.12 117 PRO A C 1
ATOM 905 O O . PRO A 1 117 ? -8.541 4.489 -6.825 1.00 78.12 117 PRO A O 1
#

Foldseek 3Di:
DLVVLLVVVVFDDDPVLVVVCPQPALLRNLCSSCVSVVNNVVDDPVRSVVSSVVVVVVVCVVLVPAALVPPPPCPVVVLVVCVVVVHAAEAEGSDPCVCVNCVRNVNNVSHPYYDDD

Radius of gyration: 17.07 Å; Cα contacts (8 Å, |Δi|>4): 102; chains: 1; bounding box: 36×24×46 Å

InterPro domains:
  IPR023198 Phosphoglycolate phosphatase-like, domain 2 [G3DSA:1.10.150.240] (1-69)
  IPR023214 HAD superfamily [G3DSA:3.40.50.1000] (70-117)
  IPR036412 HAD-like superfamily [SSF56784] (1-115)

Organism: Fructilactobacillus sanfranciscensis (NCBI:txid1625)

Sequence (117 aa):
AWHALADQVNVTWTPELQESLKGIDRMGSLEMILKAGNKQDDYTHDEKVALASWKNNHYVELISGLTPDDILPGMADFIKELNDKGYRASVASASKNAPFILDKLGLTDSFVGIVDP

Nearest PDB structures (foldseek):
  4gib-assembly2_B  TM=9.420E-01  e=9.007E-09  Clostridioides difficile 630
  6hdg-assembly1_A  TM=9.459E-01  e=1.620E-07  Lactococcus lactis subsp. lactis Il1403
  3nas-assembly1_A  TM=6.682E-01  e=5.961E-09  Bacillus subtilis
  4g9b-assembly1_A-2  TM=7.624E-01  e=2.755E-07  Escherichia coli K-12
  3nas-assembly1_B  TM=8.165E-01  e=2.302E-06  Bacillus subtilis

Mean predicted aligned error: 3.58 Å

Secondary structure (DSSP, 8-state):
-HHHHHHHTT----HHHHHHTTT--HHHHHHHHHHHTT-TTSS-HHHHHHHHHHHHHHHHHHHTT--GGGSPTTHHHHHHHHHHTT---EEE-S-TTHHHHHHHTT-GGGSSEEE--